Protein AF-X0R0Q2-F1 (afdb_monomer)

Solvent-accessible surface area (backbone atoms only — not comparable to full-atom values): 2985 Å² total; per-residue (Å²): 139,83,79,75,95,64,79,82,80,81,71,80,85,64,79,88,73,90,60,88,52,59,46,80,49,75,40,78,94,73,73,41,79,44,78,45,76,59,78,131

pLDDT: mean 86.6, std 10.43, range [54.56, 97.94]

Structure (mmCIF, N/CA/C/O backbone):
data_AF-X0R0Q2-F1
#
_entry.id   AF-X0R0Q2-F1
#
loop_
_atom_site.group_PDB
_atom_site.id
_atom_site.type_symbol
_atom_site.label_atom_id
_atom_site.label_alt_id
_atom_site.label_comp_id
_atom_site.label_asym_id
_atom_site.label_entity_id
_atom_site.label_seq_id
_atom_site.pdbx_PDB_ins_code
_atom_site.Cartn_x
_atom_site.Cartn_y
_atom_site.Cartn_z
_atom_site.occupancy
_atom_site.B_iso_or_equiv
_atom_site.auth_seq_id
_atom_site.auth_comp_id
_atom_site.auth_asym_id
_atom_site.auth_atom_id
_atom_site.pdbx_PDB_model_num
ATOM 1 N N . MET A 1 1 ? 23.718 -23.768 0.856 1.00 54.56 1 MET A N 1
ATOM 2 C CA . MET A 1 1 ? 22.812 -22.630 0.591 1.00 54.56 1 MET A CA 1
ATOM 3 C C . MET A 1 1 ? 23.060 -21.590 1.664 1.00 54.56 1 MET A C 1
ATOM 5 O O . MET A 1 1 ? 22.967 -21.936 2.833 1.00 54.56 1 MET A O 1
ATOM 9 N N . SER A 1 2 ? 23.457 -20.380 1.278 1.00 63.81 2 SER A N 1
ATOM 10 C CA . SER A 1 2 ? 23.867 -19.313 2.198 1.00 63.81 2 SER A CA 1
ATOM 11 C C . SER A 1 2 ? 22.747 -18.279 2.276 1.00 63.81 2 SER A C 1
ATOM 13 O O . SER A 1 2 ? 22.301 -17.795 1.238 1.00 63.81 2 SER A O 1
ATOM 15 N N . ILE A 1 3 ? 22.271 -17.969 3.480 1.00 71.81 3 ILE A N 1
ATOM 16 C CA . ILE A 1 3 ? 21.272 -16.914 3.698 1.00 71.81 3 ILE A CA 1
ATOM 17 C C . ILE A 1 3 ? 21.999 -15.562 3.595 1.00 71.81 3 ILE A C 1
ATOM 19 O O . ILE A 1 3 ? 23.068 -15.425 4.197 1.00 71.81 3 ILE A O 1
ATOM 23 N N . PRO A 1 4 ? 21.486 -14.580 2.832 1.00 76.25 4 PRO A N 1
ATOM 24 C CA . PRO A 1 4 ? 22.127 -13.274 2.722 1.00 76.25 4 PRO A CA 1
ATOM 25 C C . PRO A 1 4 ? 22.138 -12.555 4.078 1.00 76.25 4 PRO A C 1
ATOM 27 O O . PRO A 1 4 ? 21.147 -12.558 4.806 1.00 76.25 4 PRO A O 1
ATOM 30 N N . ALA A 1 5 ? 23.279 -11.943 4.405 1.00 77.50 5 ALA A N 1
ATOM 31 C CA . ALA A 1 5 ? 23.528 -11.270 5.681 1.00 77.50 5 ALA A CA 1
ATOM 32 C C . ALA A 1 5 ? 22.722 -9.968 5.869 1.00 77.50 5 ALA A C 1
ATOM 34 O O . ALA A 1 5 ? 22.636 -9.459 6.985 1.00 77.50 5 ALA A O 1
ATOM 35 N N . SER A 1 6 ? 22.125 -9.433 4.801 1.00 79.56 6 SER A N 1
ATOM 36 C CA . SER A 1 6 ? 21.275 -8.243 4.832 1.00 79.56 6 SER A CA 1
ATOM 37 C C . SER A 1 6 ? 20.213 -8.285 3.732 1.00 79.56 6 SER A C 1
ATOM 39 O O . SER A 1 6 ? 20.368 -8.961 2.710 1.00 79.56 6 SER A O 1
ATOM 41 N N . LEU A 1 7 ? 19.114 -7.562 3.956 1.00 81.31 7 LEU A N 1
ATOM 42 C CA . LEU A 1 7 ? 18.111 -7.306 2.925 1.00 81.31 7 LEU A CA 1
ATOM 43 C C . LEU A 1 7 ? 18.704 -6.393 1.836 1.00 81.31 7 LEU A C 1
ATOM 45 O O . LEU A 1 7 ? 19.572 -5.573 2.147 1.00 81.31 7 LEU A O 1
ATOM 49 N N . PRO A 1 8 ? 18.250 -6.517 0.576 1.00 81.69 8 PRO A N 1
ATOM 50 C CA . PRO A 1 8 ? 18.628 -5.580 -0.473 1.00 81.69 8 PRO A CA 1
ATOM 51 C C . PRO A 1 8 ? 18.214 -4.156 -0.092 1.00 81.69 8 PRO A C 1
ATOM 53 O O . PRO A 1 8 ? 17.154 -3.937 0.500 1.00 81.69 8 PRO A O 1
ATOM 56 N N . GLU A 1 9 ? 19.068 -3.197 -0.436 1.00 86.31 9 GLU A N 1
ATOM 57 C CA . GLU A 1 9 ? 18.802 -1.779 -0.225 1.00 86.31 9 GLU A CA 1
ATOM 58 C C . GLU A 1 9 ? 17.629 -1.323 -1.108 1.00 86.31 9 GLU A C 1
ATOM 60 O O . GLU A 1 9 ? 17.492 -1.752 -2.257 1.00 86.31 9 GLU A O 1
ATOM 65 N N . LEU A 1 10 ? 16.748 -0.485 -0.554 1.00 87.94 10 LEU A N 1
ATOM 66 C CA . LEU A 1 10 ? 15.616 0.062 -1.294 1.00 87.94 10 LEU A CA 1
ATOM 67 C C . LEU A 1 10 ? 16.126 1.106 -2.292 1.00 87.94 10 LEU A C 1
ATOM 69 O O . LEU A 1 10 ? 16.597 2.166 -1.886 1.00 87.94 10 LEU A O 1
ATOM 73 N N . ASP A 1 11 ? 15.984 0.827 -3.586 1.00 89.94 11 ASP A N 1
ATOM 74 C CA . ASP A 1 11 ? 16.321 1.783 -4.639 1.00 89.94 11 ASP A CA 1
ATOM 75 C C . ASP A 1 11 ? 15.349 2.975 -4.623 1.00 89.94 11 ASP A C 1
ATOM 77 O O . ASP A 1 11 ? 14.178 2.869 -4.994 1.00 89.94 11 ASP A O 1
ATOM 81 N N . GLN A 1 12 ? 15.855 4.126 -4.181 1.00 91.00 12 GLN A N 1
ATOM 82 C CA . GLN A 1 12 ? 15.098 5.372 -4.052 1.00 91.00 12 GLN A CA 1
ATOM 83 C C . GLN A 1 12 ? 14.904 6.104 -5.389 1.00 91.00 12 GLN A C 1
ATOM 85 O O . GLN A 1 12 ? 14.171 7.091 -5.437 1.00 91.00 12 GLN A O 1
ATOM 90 N N . SER A 1 13 ? 15.545 5.649 -6.473 1.00 95.12 13 SER A N 1
ATOM 91 C CA . SER A 1 13 ? 15.356 6.224 -7.812 1.00 95.12 13 SER A CA 1
ATOM 92 C C . SER A 1 13 ? 14.037 5.794 -8.465 1.00 95.12 13 SER A C 1
ATOM 94 O O . SER A 1 13 ? 13.579 6.416 -9.427 1.00 95.12 13 SER A O 1
ATOM 96 N N . ILE A 1 14 ? 13.392 4.752 -7.931 1.00 91.44 14 ILE A N 1
ATOM 97 C CA . ILE A 1 14 ? 12.129 4.226 -8.440 1.00 91.44 14 ILE A CA 1
ATOM 98 C C . ILE A 1 14 ? 10.977 5.133 -7.998 1.00 91.44 14 ILE A C 1
ATOM 100 O O . ILE A 1 14 ? 10.650 5.222 -6.815 1.00 91.44 14 ILE A O 1
ATOM 104 N N . VAL A 1 15 ? 10.290 5.747 -8.964 1.00 90.31 15 VAL A N 1
ATOM 105 C CA . VAL A 1 15 ? 9.035 6.466 -8.708 1.00 90.31 15 VAL A CA 1
ATOM 106 C C . VAL A 1 15 ? 7.889 5.448 -8.621 1.00 90.31 15 VAL A C 1
ATOM 108 O O . VAL A 1 15 ? 7.597 4.779 -9.617 1.00 90.31 15 VAL A O 1
ATOM 111 N N . PRO A 1 16 ? 7.224 5.290 -7.461 1.00 86.62 16 PRO A N 1
ATOM 112 C CA 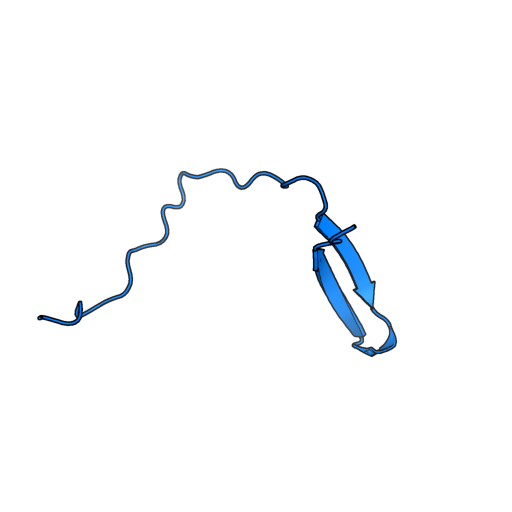. PRO A 1 16 ? 6.137 4.332 -7.322 1.00 86.62 16 PRO A CA 1
ATOM 113 C C . PRO A 1 16 ? 4.933 4.754 -8.169 1.00 86.62 16 PRO A C 1
ATOM 115 O O . PRO A 1 16 ? 4.543 5.921 -8.195 1.00 86.62 16 PRO A O 1
ATOM 118 N N . ALA A 1 17 ? 4.313 3.780 -8.830 1.00 87.81 17 ALA A N 1
ATOM 119 C CA . ALA A 1 17 ? 3.098 3.976 -9.609 1.00 87.81 17 ALA A CA 1
ATOM 120 C C . ALA A 1 17 ? 1.953 3.141 -9.033 1.00 87.81 17 ALA A C 1
ATOM 122 O O . ALA A 1 17 ? 2.142 1.991 -8.622 1.00 87.81 17 ALA A O 1
ATOM 123 N N . TRP A 1 18 ? 0.747 3.707 -9.042 1.00 86.12 18 TRP A N 1
ATOM 124 C CA . TRP A 1 18 ? -0.452 2.970 -8.669 1.00 86.12 18 TRP A CA 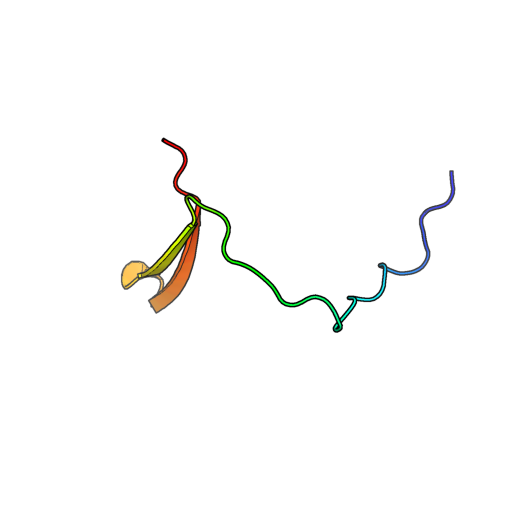1
ATOM 125 C C . TRP A 1 18 ? -0.705 1.840 -9.661 1.00 86.12 18 TRP A C 1
ATOM 127 O O . TRP A 1 18 ? -0.779 2.053 -10.872 1.00 86.12 18 TRP A O 1
ATOM 137 N N . ARG A 1 19 ? -0.872 0.626 -9.139 1.00 86.69 19 ARG A N 1
ATOM 138 C CA . ARG A 1 19 ? -1.380 -0.494 -9.928 1.00 86.69 19 ARG A CA 1
ATOM 139 C C . ARG A 1 19 ? -2.904 -0.440 -9.949 1.00 86.69 19 ARG A C 1
ATOM 141 O O . ARG A 1 19 ? -3.537 -0.003 -8.989 1.00 86.69 19 ARG A O 1
ATOM 148 N N . HIS A 1 20 ? -3.495 -0.909 -11.039 1.00 88.75 20 HIS A N 1
ATOM 149 C CA . HIS A 1 20 ? -4.945 -1.024 -11.132 1.00 88.75 20 HIS A CA 1
ATOM 150 C C . HIS A 1 20 ? -5.496 -1.995 -10.072 1.00 88.75 20 HIS A C 1
ATOM 152 O O . HIS A 1 20 ? -4.814 -2.940 -9.671 1.00 88.75 20 HIS A O 1
ATOM 158 N N . GLY A 1 21 ? -6.730 -1.758 -9.619 1.00 89.38 21 GLY A N 1
ATOM 159 C CA . GLY A 1 21 ? -7.387 -2.563 -8.583 1.00 89.38 21 GLY A CA 1
ATOM 160 C C . GLY A 1 21 ? -7.011 -2.187 -7.148 1.00 89.38 21 GLY A C 1
ATOM 161 O O . GLY A 1 21 ? -7.568 -2.750 -6.213 1.00 89.38 21 GLY A O 1
ATOM 162 N N . TYR A 1 22 ? -6.112 -1.223 -6.945 1.00 91.38 22 TYR A N 1
ATOM 163 C CA . TYR A 1 22 ? -5.844 -0.679 -5.618 1.00 91.38 22 TYR A CA 1
ATOM 164 C C . TYR A 1 22 ? -6.744 0.523 -5.308 1.00 91.38 22 TYR A C 1
ATOM 166 O O . TYR A 1 22 ? -6.954 1.384 -6.162 1.00 91.38 22 TYR A O 1
ATOM 174 N N . ARG A 1 23 ? -7.249 0.605 -4.071 1.00 89.88 23 ARG A N 1
ATOM 175 C CA . ARG A 1 23 ? -8.031 1.740 -3.562 1.00 89.88 23 ARG A CA 1
ATOM 176 C C . ARG A 1 23 ? -7.456 2.242 -2.246 1.00 89.88 23 ARG A C 1
ATOM 178 O O . ARG A 1 23 ? -7.292 1.473 -1.303 1.00 89.88 23 ARG A O 1
ATOM 185 N N . PHE A 1 24 ? -7.206 3.544 -2.181 1.00 93.12 24 PHE A N 1
ATOM 186 C CA . PHE A 1 24 ? -6.856 4.239 -0.949 1.00 93.12 24 PHE A CA 1
ATOM 187 C C . PHE A 1 24 ? -8.128 4.755 -0.271 1.00 93.12 24 PHE A C 1
ATOM 189 O O . PHE A 1 24 ? -8.937 5.430 -0.913 1.00 93.12 24 PHE A O 1
ATOM 196 N N . GLN A 1 25 ? -8.326 4.420 1.002 1.00 94.94 25 GLN A N 1
ATOM 197 C CA . GLN A 1 25 ? -9.466 4.901 1.782 1.00 94.94 25 GLN A CA 1
ATOM 198 C C . GLN A 1 25 ? -9.142 4.995 3.272 1.00 94.94 25 GLN A C 1
ATOM 200 O O . GLN A 1 25 ? -8.179 4.401 3.747 1.00 94.94 25 GLN A O 1
ATOM 205 N N . PHE A 1 26 ? -9.958 5.742 4.011 1.00 97.06 26 PHE A N 1
ATOM 206 C CA . PHE A 1 26 ? -9.945 5.737 5.471 1.00 97.06 26 PHE A CA 1
ATOM 207 C C . PHE A 1 26 ? -10.948 4.706 5.998 1.00 97.06 26 PHE A C 1
ATOM 209 O O . PHE A 1 26 ? -12.084 4.669 5.527 1.00 97.06 26 PHE A O 1
ATOM 216 N N . GLU A 1 27 ? -10.538 3.902 6.979 1.00 96.69 27 GLU A N 1
ATOM 217 C CA . GLU A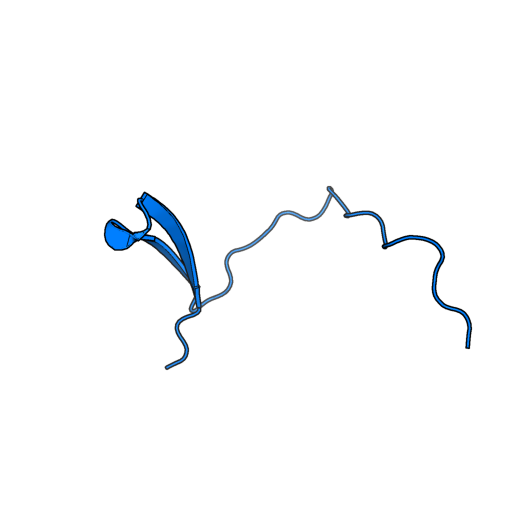 1 27 ? -11.371 2.904 7.657 1.00 96.69 27 GLU A CA 1
ATOM 218 C C . GLU A 1 27 ? -11.692 3.348 9.088 1.00 96.69 27 GLU A C 1
ATOM 220 O O . GLU A 1 27 ? -10.833 3.230 9.968 1.00 96.69 27 GLU A O 1
ATOM 225 N N . PRO A 1 28 ? -12.927 3.811 9.374 1.00 97.62 28 PRO A N 1
ATOM 226 C CA . PRO A 1 28 ? -13.298 4.295 10.704 1.00 97.62 28 PRO A CA 1
ATOM 227 C C . PRO A 1 28 ? -13.139 3.243 11.803 1.00 97.62 28 PRO A C 1
ATOM 229 O O . PRO A 1 28 ? -12.691 3.566 12.898 1.00 97.62 28 PRO A O 1
ATOM 232 N N . ALA A 1 29 ? -13.444 1.976 11.501 1.00 97.06 29 ALA A N 1
ATOM 233 C CA . ALA A 1 29 ? -13.330 0.879 12.462 1.00 97.06 29 ALA A CA 1
ATOM 234 C C . ALA A 1 29 ? -11.880 0.628 12.91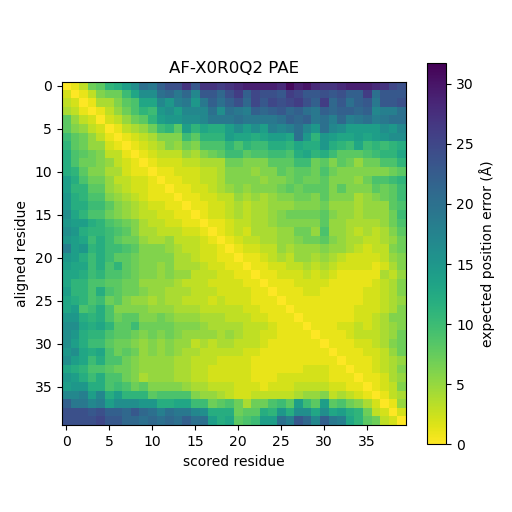8 1.00 97.06 29 ALA A C 1
ATOM 236 O O . ALA A 1 29 ? -11.663 0.104 14.006 1.00 97.06 29 ALA A O 1
ATOM 237 N N . GLN A 1 30 ? -10.898 1.008 12.094 1.00 95.88 30 GLN A N 1
ATOM 238 C CA . GLN A 1 30 ? -9.468 0.904 12.402 1.00 95.88 30 GLN A CA 1
ATOM 239 C C . GLN A 1 30 ? -8.848 2.258 12.768 1.00 95.88 30 GLN A C 1
ATOM 241 O O . GLN A 1 30 ? -7.698 2.305 13.196 1.00 95.88 30 GLN A O 1
ATOM 246 N N . ASN A 1 31 ? -9.594 3.353 12.582 1.00 97.19 31 ASN A N 1
ATOM 247 C CA . ASN A 1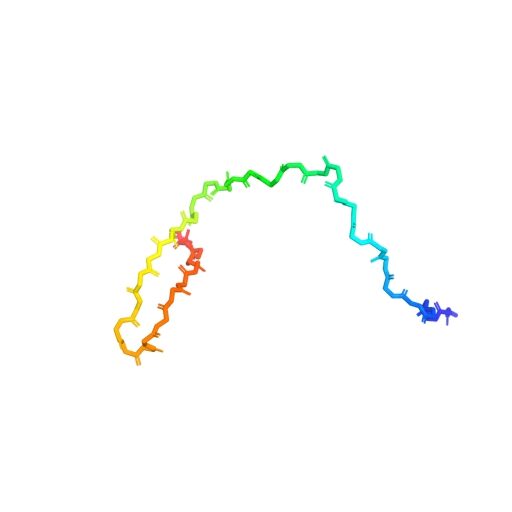 31 ? -9.105 4.724 12.669 1.00 97.19 31 ASN A CA 1
ATOM 248 C C . ASN A 1 31 ? -7.795 4.935 11.877 1.00 97.19 31 ASN A C 1
ATOM 250 O O . ASN A 1 31 ? -6.843 5.541 12.367 1.00 97.19 31 AS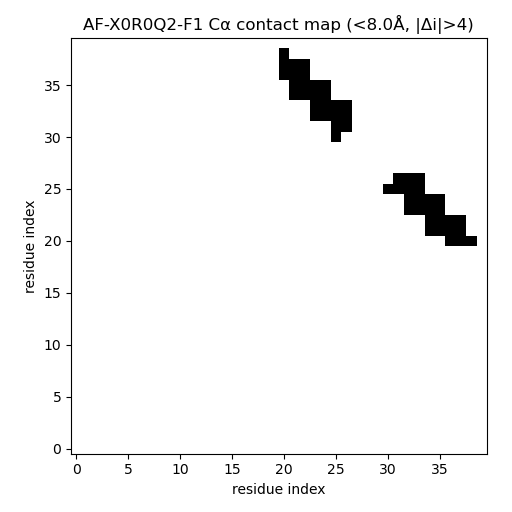N A O 1
ATOM 254 N N . ALA A 1 32 ? -7.726 4.383 10.661 1.00 97.94 32 ALA A N 1
ATOM 255 C CA . ALA A 1 32 ? -6.503 4.349 9.864 1.00 97.94 32 ALA A CA 1
ATOM 256 C C . ALA A 1 32 ? -6.777 4.504 8.365 1.00 97.94 32 ALA A C 1
ATOM 258 O O . ALA A 1 32 ? -7.839 4.135 7.862 1.00 97.94 32 ALA A O 1
ATOM 259 N N . TYR A 1 33 ? -5.783 5.017 7.640 1.00 97.31 33 TYR A N 1
ATOM 260 C CA . TYR A 1 33 ? -5.766 4.966 6.181 1.00 97.31 33 TYR A CA 1
ATOM 261 C C . TYR A 1 33 ? -5.243 3.610 5.714 1.00 97.31 33 TYR A C 1
ATOM 263 O O . TYR A 1 33 ? -4.204 3.143 6.180 1.00 97.31 33 TYR A O 1
ATOM 271 N N . VAL A 1 34 ? -5.953 2.998 4.771 1.00 94.56 34 VAL A N 1
ATOM 272 C CA . VAL A 1 34 ? -5.646 1.673 4.236 1.00 94.56 34 VAL A CA 1
ATOM 273 C C . VAL A 1 34 ? -5.495 1.716 2.722 1.00 94.56 34 VAL A C 1
ATOM 275 O O . VAL A 1 34 ? -6.117 2.524 2.024 1.00 94.56 34 VAL A O 1
ATOM 278 N N . LEU A 1 35 ? -4.681 0.792 2.217 1.00 93.25 35 LEU A N 1
ATOM 279 C CA . LEU A 1 35 ? -4.591 0.481 0.803 1.00 93.25 35 LEU A CA 1
ATOM 280 C C . LEU A 1 35 ? -5.199 -0.903 0.561 1.00 93.25 35 LEU A C 1
ATOM 282 O O . LEU A 1 35 ? -4.622 -1.918 0.945 1.00 93.25 35 LEU A O 1
ATOM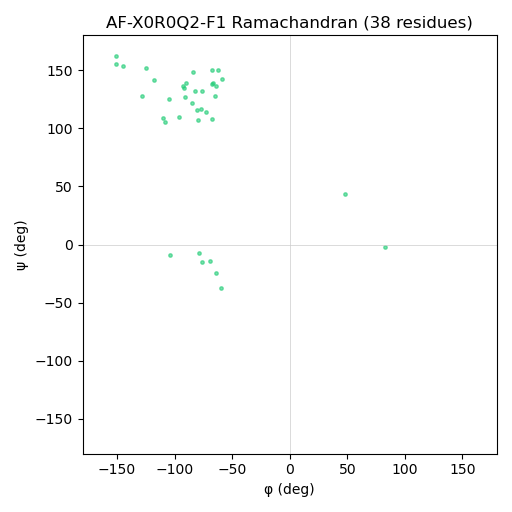 286 N N . LEU A 1 36 ? -6.369 -0.940 -0.068 1.00 89.38 36 LEU A N 1
ATOM 287 C CA . LEU A 1 36 ? -7.073 -2.179 -0.381 1.00 89.38 36 LEU A CA 1
ATOM 288 C C . LEU A 1 36 ? -6.702 -2.647 -1.782 1.00 89.38 36 LEU A C 1
ATOM 290 O O . LEU A 1 36 ? -6.701 -1.848 -2.716 1.00 89.38 36 LEU A O 1
ATOM 294 N N . TYR A 1 37 ? -6.443 -3.943 -1.937 1.00 87.62 37 TYR A N 1
ATOM 295 C CA . TYR A 1 37 ? -6.420 -4.593 -3.243 1.00 87.62 37 TYR A CA 1
ATOM 296 C C . T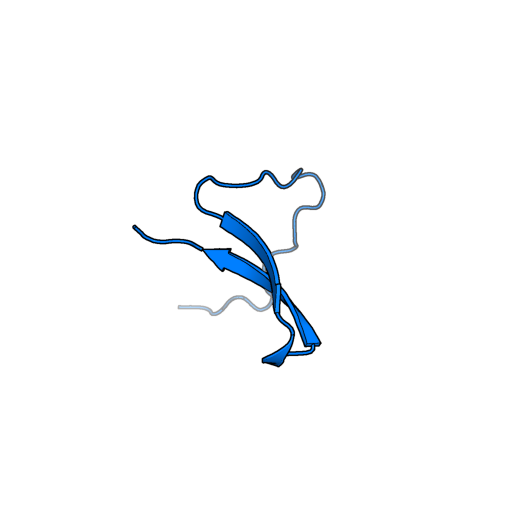YR A 1 37 ? -7.781 -5.240 -3.487 1.00 87.62 37 TYR A C 1
ATOM 298 O O . TYR A 1 37 ? -8.145 -6.214 -2.827 1.00 87.62 37 TYR A O 1
ATOM 306 N N . LEU A 1 38 ? -8.547 -4.684 -4.418 1.00 78.31 38 LEU A N 1
ATOM 307 C CA . LEU A 1 38 ? -9.803 -5.263 -4.869 1.00 78.31 38 LEU A CA 1
ATOM 308 C C . LEU A 1 38 ? -9.480 -6.372 -5.866 1.00 78.31 38 LEU A C 1
ATOM 310 O O . LEU A 1 38 ? -9.096 -6.110 -7.007 1.00 78.31 38 LEU A O 1
ATOM 314 N N . LYS A 1 39 ? -9.656 -7.620 -5.436 1.00 68.94 39 LYS A N 1
ATOM 315 C CA . LYS A 1 39 ? -9.819 -8.726 -6.372 1.00 68.94 39 LYS A CA 1
ATOM 316 C C . LYS A 1 39 ? -11.301 -8.768 -6.749 1.00 68.94 39 LYS A C 1
ATOM 318 O O . LYS A 1 39 ? -12.137 -8.843 -5.850 1.00 68.94 39 LYS A O 1
ATOM 323 N N . ALA A 1 40 ? -11.606 -8.641 -8.039 1.00 61.84 40 ALA A N 1
ATOM 324 C CA . ALA A 1 40 ? -12.915 -9.037 -8.552 1.00 61.84 40 ALA A CA 1
ATOM 325 C C . ALA A 1 40 ? -13.138 -10.539 -8.314 1.00 61.84 40 ALA A C 1
ATOM 327 O O . ALA A 1 40 ? -12.129 -11.291 -8.343 1.00 61.84 40 ALA A O 1
#

Foldseek 3Di:
DDDDPDDDDDDPVDDDDDDPQWDWDQDPVVRDIDIDRDDD

Mean predicted aligned error: 7.7 Å

Nearest PDB structures (foldseek):
  3g2b-assembly1_A-2  TM=7.993E-01  e=2.431E-01  Xanthomonas campestris pv. campestris

Sequence (40 aa):
MSIPASLPELDQSIVPAWRHGYRFQFEPAQNAYVLLYLKA

Radius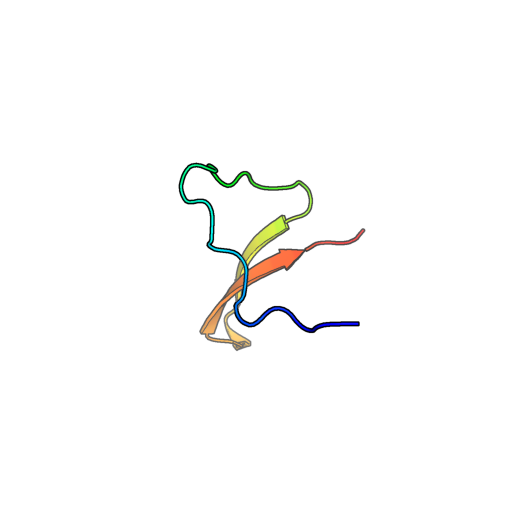 of gyration: 16.33 Å; Cα contacts (8 Å, |Δi|>4): 26; chains: 1; bounding box: 37×29×24 Å

Secondary structure (DSSP, 8-state):
----SSPPP--TT----PPTTEEEEEETTTTEEEEEE---